Protein AF-A0A3D6D9P2-F1 (afdb_monomer_lite)

Foldseek 3Di:
DVVVVVVVVVVVVVVVVVVVVVVVVVVVVVVVVVVVVVVVVVQVVVVVVVLVVCVVVVDAAWDDGSQWIWGWDDPDPFWIWIWIHHPPDPDIDIDIGGPPPPD

Structure (mmCIF, N/CA/C/O backbone):
data_AF-A0A3D6D9P2-F1
#
_entry.id   AF-A0A3D6D9P2-F1
#
loop_
_atom_site.group_PDB
_atom_site.id
_atom_site.type_symbol
_atom_site.label_atom_id
_atom_site.label_alt_id
_atom_site.label_comp_id
_atom_site.label_asym_id
_atom_site.label_entity_id
_atom_site.label_seq_id
_atom_site.pdbx_PDB_ins_code
_atom_site.Cartn_x
_atom_site.Cartn_y
_atom_site.Cartn_z
_atom_site.occupancy
_atom_site.B_iso_or_equiv
_atom_site.auth_seq_id
_atom_site.auth_comp_id
_atom_site.auth_asym_id
_atom_site.auth_atom_id
_atom_site.pdbx_PDB_model_num
ATOM 1 N N . MET A 1 1 ? 35.858 9.147 -51.286 1.00 55.69 1 MET A N 1
ATOM 2 C CA . MET A 1 1 ? 36.064 9.323 -49.825 1.00 55.69 1 MET A CA 1
ATOM 3 C C . MET A 1 1 ? 34.879 9.972 -49.097 1.00 55.69 1 MET A C 1
ATOM 5 O O . MET A 1 1 ? 34.851 9.859 -47.884 1.00 55.69 1 MET A O 1
ATOM 9 N N . LYS A 1 2 ? 33.895 10.606 -49.765 1.00 58.19 2 LYS A N 1
ATOM 10 C CA . LYS A 1 2 ? 32.720 11.210 -49.093 1.00 58.19 2 LYS A CA 1
ATOM 11 C C . LYS A 1 2 ? 31.702 10.187 -48.555 1.00 58.19 2 LYS A C 1
ATOM 13 O O . LYS A 1 2 ? 31.102 10.434 -47.516 1.00 58.19 2 LYS A O 1
ATOM 18 N N . ASP A 1 3 ? 31.577 9.022 -49.188 1.00 62.81 3 ASP A N 1
ATOM 19 C CA . ASP A 1 3 ? 30.515 8.057 -48.850 1.00 62.81 3 ASP A CA 1
ATOM 20 C C . ASP A 1 3 ? 30.773 7.290 -47.543 1.00 62.81 3 ASP A C 1
ATOM 22 O O . ASP A 1 3 ? 29.847 7.020 -46.784 1.00 62.81 3 ASP A O 1
ATOM 26 N N . GLY A 1 4 ? 32.043 7.020 -47.214 1.00 62.38 4 GLY A N 1
ATOM 27 C CA . GLY A 1 4 ? 32.415 6.322 -45.975 1.00 62.38 4 GLY A CA 1
ATOM 28 C C . GLY A 1 4 ? 32.103 7.113 -44.699 1.00 62.38 4 GLY A C 1
ATOM 29 O O . GLY A 1 4 ? 31.768 6.522 -43.676 1.00 62.38 4 GLY A O 1
ATOM 30 N N . TRP A 1 5 ? 32.142 8.448 -44.763 1.00 68.12 5 TRP A N 1
ATOM 31 C CA . TRP A 1 5 ? 31.794 9.309 -43.628 1.00 68.12 5 TRP A CA 1
ATOM 32 C C . TRP A 1 5 ? 30.285 9.346 -43.382 1.00 68.12 5 TRP A C 1
ATOM 34 O O . TRP A 1 5 ? 29.859 9.277 -42.234 1.00 68.12 5 TRP A O 1
ATOM 44 N N . SER A 1 6 ? 29.471 9.379 -44.443 1.00 72.50 6 SER A N 1
ATOM 45 C CA . SER A 1 6 ? 28.007 9.344 -44.325 1.00 72.50 6 SER A CA 1
ATOM 46 C C . SER A 1 6 ? 27.529 8.070 -43.626 1.00 72.50 6 SER A C 1
ATOM 48 O O . SER A 1 6 ? 26.709 8.141 -42.717 1.00 72.50 6 SER A O 1
ATOM 50 N N . VAL A 1 7 ? 28.083 6.913 -44.001 1.00 78.56 7 VAL A N 1
ATOM 51 C CA . VAL A 1 7 ? 27.724 5.619 -43.398 1.00 78.56 7 VAL A CA 1
ATOM 52 C C . VAL A 1 7 ? 28.129 5.557 -41.921 1.00 78.56 7 VAL A C 1
ATOM 54 O O . VAL A 1 7 ? 27.354 5.080 -41.093 1.00 78.56 7 VAL A O 1
ATOM 57 N N . LEU A 1 8 ? 29.301 6.096 -41.569 1.00 81.94 8 LEU A N 1
ATOM 58 C CA . LEU A 1 8 ? 29.768 6.173 -40.183 1.00 81.94 8 LEU A CA 1
ATOM 59 C C . LEU A 1 8 ? 28.847 7.047 -39.315 1.00 81.94 8 LEU A C 1
ATOM 61 O O . LEU A 1 8 ? 28.470 6.639 -38.217 1.00 81.94 8 LEU A O 1
ATOM 65 N N . PHE A 1 9 ? 28.438 8.220 -39.810 1.00 85.31 9 PHE A N 1
ATOM 66 C CA . PHE A 1 9 ? 27.508 9.097 -39.091 1.00 85.31 9 PHE A CA 1
ATOM 67 C C . PHE A 1 9 ? 26.137 8.453 -38.902 1.00 85.31 9 PHE A C 1
ATOM 69 O O . PHE A 1 9 ? 25.580 8.526 -37.807 1.00 85.31 9 PHE A O 1
ATOM 76 N N . THR A 1 10 ? 25.608 7.783 -39.927 1.00 84.75 10 THR A N 1
ATOM 77 C CA . THR A 1 10 ? 24.348 7.041 -39.806 1.00 84.75 10 THR A CA 1
ATOM 78 C C . THR A 1 10 ? 24.458 5.931 -38.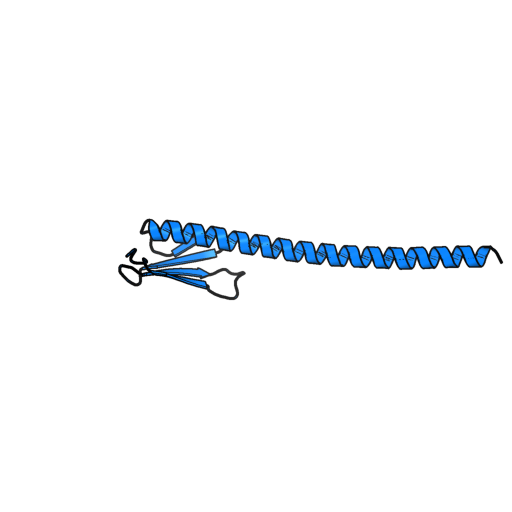761 1.00 84.75 10 THR A C 1
ATOM 80 O O . THR A 1 10 ? 23.564 5.792 -37.930 1.00 84.75 10 THR A O 1
ATOM 83 N N . PHE A 1 11 ? 25.564 5.183 -38.737 1.00 88.44 11 PHE A N 1
ATOM 84 C CA . PHE A 1 11 ? 25.774 4.123 -37.750 1.00 88.44 11 PHE A CA 1
ATOM 85 C C . PHE A 1 11 ? 25.833 4.666 -36.316 1.00 88.44 11 PHE A C 1
ATOM 87 O O . PHE A 1 11 ? 25.162 4.141 -35.428 1.00 88.44 11 PHE A O 1
ATOM 94 N N . ILE A 1 12 ? 26.573 5.757 -36.092 1.00 90.62 12 ILE A N 1
ATOM 95 C CA . ILE A 1 12 ? 26.660 6.411 -34.779 1.00 90.62 12 ILE A CA 1
ATOM 96 C C . ILE A 1 12 ? 25.293 6.958 -34.355 1.00 90.62 12 ILE A C 1
ATOM 98 O O . ILE A 1 12 ? 24.889 6.762 -33.212 1.00 90.62 12 ILE A O 1
ATOM 102 N N . ALA A 1 13 ? 24.549 7.591 -35.263 1.00 89.50 13 ALA A N 1
ATOM 103 C CA . ALA A 1 13 ? 23.219 8.116 -34.961 1.00 89.50 13 ALA A CA 1
ATOM 104 C C . ALA A 1 13 ? 22.239 7.003 -34.553 1.00 89.50 13 ALA A C 1
ATOM 106 O O . ALA A 1 13 ? 21.501 7.163 -33.582 1.00 89.50 13 ALA A O 1
ATOM 107 N N . VAL A 1 14 ? 22.271 5.855 -35.236 1.00 91.00 14 VAL A N 1
ATOM 108 C CA . VAL A 1 14 ? 21.451 4.686 -34.880 1.00 91.00 14 VAL A CA 1
ATOM 109 C C . VAL A 1 14 ? 21.885 4.089 -33.539 1.00 91.00 14 VAL A C 1
ATOM 111 O O . VAL A 1 14 ? 21.030 3.742 -32.727 1.00 91.00 14 VAL A O 1
ATOM 114 N N . ALA A 1 15 ? 23.190 4.006 -33.268 1.00 90.56 15 ALA A N 1
ATOM 115 C CA . ALA A 1 15 ? 23.714 3.501 -31.999 1.00 90.56 15 ALA A CA 1
ATOM 116 C C . ALA A 1 15 ? 23.351 4.408 -30.808 1.00 90.56 15 ALA A C 1
ATOM 118 O O . ALA A 1 15 ? 22.952 3.925 -29.751 1.00 90.56 15 ALA A O 1
ATOM 119 N N . VAL A 1 16 ? 23.436 5.729 -30.976 1.00 93.81 16 VAL A N 1
ATOM 120 C CA . VAL A 1 16 ? 23.033 6.692 -29.940 1.00 93.81 16 VAL A CA 1
ATOM 121 C C . VAL A 1 16 ? 21.513 6.688 -29.767 1.00 93.81 16 VAL A C 1
ATOM 123 O O . VAL A 1 16 ? 21.028 6.670 -28.638 1.00 93.81 16 VAL A O 1
ATOM 126 N N . GLY A 1 17 ? 20.750 6.644 -30.861 1.00 90.00 17 GLY A N 1
ATOM 127 C CA . GLY A 1 17 ? 19.288 6.588 -30.816 1.00 90.00 17 GLY A CA 1
ATOM 128 C C . GLY A 1 17 ? 18.765 5.332 -30.118 1.00 90.00 17 GLY A C 1
ATOM 129 O O . GLY A 1 17 ? 17.863 5.422 -29.284 1.00 90.00 17 GLY A O 1
ATOM 130 N N . SER A 1 18 ? 19.363 4.170 -30.391 1.00 92.38 18 SER A N 1
ATOM 131 C CA . SER A 1 18 ? 18.996 2.921 -29.719 1.00 92.38 18 SER A CA 1
ATOM 132 C C . SER A 1 18 ? 19.369 2.935 -28.235 1.00 92.38 18 SER A C 1
ATOM 134 O O . SER A 1 18 ? 18.569 2.493 -27.411 1.00 92.38 18 SER A O 1
ATOM 136 N N . LEU A 1 19 ? 20.514 3.523 -27.867 1.00 93.94 19 LEU A N 1
ATOM 137 C CA . LEU A 1 19 ? 20.915 3.688 -26.468 1.00 93.94 19 LEU A CA 1
ATOM 138 C C . LEU A 1 19 ? 19.948 4.597 -25.695 1.00 93.94 19 LEU A C 1
ATOM 140 O O . LEU A 1 19 ? 19.510 4.245 -24.600 1.00 93.94 19 LEU A O 1
ATOM 144 N N . VAL A 1 20 ? 19.571 5.741 -26.271 1.00 94.06 20 VAL A N 1
ATOM 145 C CA . VAL A 1 20 ? 18.594 6.660 -25.665 1.00 94.06 20 VAL A CA 1
ATOM 146 C C . VAL A 1 20 ? 17.226 5.988 -25.543 1.00 94.06 20 VAL A C 1
ATOM 148 O O . VAL A 1 20 ? 16.599 6.074 -24.489 1.00 94.06 20 VAL A O 1
ATOM 151 N N . SER A 1 21 ? 16.784 5.265 -26.576 1.00 91.69 21 SER A N 1
ATOM 152 C CA . SER A 1 21 ? 15.523 4.516 -26.538 1.00 91.69 21 SER A CA 1
ATOM 153 C C . SER A 1 21 ? 15.522 3.431 -25.458 1.00 91.69 21 SER A C 1
ATOM 155 O O . SER A 1 21 ? 14.505 3.239 -24.791 1.00 91.69 21 SER A O 1
ATOM 157 N N . LEU A 1 22 ? 16.642 2.728 -25.266 1.00 93.62 22 LEU A N 1
ATOM 158 C CA . LEU A 1 22 ? 16.787 1.721 -24.216 1.00 93.62 22 LEU A CA 1
ATOM 159 C C . LEU A 1 22 ? 16.702 2.361 -22.828 1.00 93.62 22 LEU A C 1
ATOM 161 O O . LEU A 1 22 ? 15.956 1.884 -21.975 1.00 93.62 22 LEU A O 1
ATOM 165 N N . MET A 1 23 ? 17.423 3.464 -22.610 1.00 92.38 23 MET A N 1
ATOM 166 C CA . MET A 1 23 ? 17.371 4.199 -21.345 1.00 92.38 23 MET A CA 1
ATOM 167 C C . MET A 1 23 ? 15.956 4.701 -21.052 1.00 92.38 23 MET A C 1
ATOM 169 O O . MET A 1 23 ? 15.463 4.510 -19.942 1.00 92.38 23 MET A O 1
ATOM 173 N N . ALA A 1 24 ? 15.265 5.264 -22.046 1.00 90.94 24 ALA A N 1
ATOM 174 C CA . ALA A 1 24 ? 13.882 5.711 -21.900 1.00 90.94 24 ALA A CA 1
ATOM 175 C C . ALA A 1 24 ? 12.935 4.566 -21.499 1.00 90.94 24 ALA A C 1
ATOM 177 O O . ALA A 1 24 ? 12.118 4.749 -20.596 1.00 90.94 24 ALA A O 1
ATOM 178 N N . MET A 1 25 ? 13.070 3.375 -22.097 1.00 93.31 25 MET A N 1
ATOM 179 C CA . MET A 1 25 ? 12.285 2.199 -21.693 1.00 93.31 25 MET A CA 1
ATOM 180 C C . MET A 1 25 ? 12.576 1.765 -20.256 1.00 93.31 25 MET A C 1
ATOM 182 O O . MET A 1 25 ? 11.643 1.455 -19.515 1.00 93.31 25 MET A O 1
ATOM 186 N N . ILE A 1 26 ? 13.847 1.757 -19.846 1.00 92.38 26 ILE A N 1
ATOM 187 C CA . ILE A 1 26 ? 14.230 1.398 -18.476 1.00 92.38 26 ILE A CA 1
ATOM 188 C C . ILE A 1 26 ? 13.619 2.392 -17.486 1.00 92.38 26 ILE A C 1
ATOM 190 O O . ILE A 1 26 ? 12.984 1.970 -16.521 1.00 92.38 26 ILE A O 1
ATOM 194 N N . PHE A 1 27 ? 13.747 3.697 -17.739 1.00 91.44 27 PHE A N 1
ATOM 195 C CA . PHE A 1 27 ? 13.151 4.722 -16.882 1.00 91.44 27 PHE A CA 1
ATOM 196 C C . PHE A 1 27 ? 11.633 4.596 -16.813 1.00 91.44 27 PHE A C 1
ATOM 198 O O . PHE A 1 27 ? 11.081 4.600 -15.717 1.00 91.44 27 PHE A O 1
ATOM 205 N N . TRP A 1 28 ? 10.966 4.405 -17.951 1.00 92.25 28 TRP A N 1
ATOM 206 C CA . TRP A 1 28 ? 9.520 4.203 -17.990 1.00 92.25 28 TRP A CA 1
ATOM 207 C C . TRP A 1 28 ? 9.086 3.006 -17.142 1.00 92.25 28 TRP A C 1
ATOM 209 O O . TRP A 1 28 ? 8.162 3.111 -16.335 1.00 92.25 28 TRP A O 1
ATOM 219 N N . HIS A 1 29 ? 9.792 1.882 -17.262 1.00 90.25 29 HIS A N 1
ATOM 220 C CA . HIS A 1 29 ? 9.513 0.699 -16.460 1.00 90.25 29 HIS A CA 1
ATOM 221 C C . HIS A 1 29 ? 9.701 0.965 -14.958 1.00 90.25 29 HIS A C 1
ATOM 223 O O . HIS A 1 29 ? 8.834 0.618 -14.157 1.00 90.25 29 HIS A O 1
ATOM 229 N N . GLN A 1 30 ? 10.782 1.647 -14.570 1.00 87.75 30 GLN A N 1
ATOM 230 C CA . GLN A 1 30 ? 11.026 2.032 -13.174 1.00 87.75 30 GLN A CA 1
ATOM 231 C C . GLN A 1 30 ? 9.944 2.981 -12.638 1.00 87.75 30 GLN A C 1
ATOM 233 O O . GLN A 1 30 ? 9.486 2.822 -11.503 1.00 87.75 30 GLN A O 1
ATOM 238 N N . THR A 1 31 ? 9.482 3.936 -13.448 1.00 89.69 31 THR A N 1
ATOM 239 C CA . THR A 1 31 ? 8.373 4.829 -13.092 1.00 89.69 31 THR A CA 1
ATOM 240 C C . THR A 1 31 ? 7.079 4.051 -12.887 1.00 89.69 31 THR A C 1
ATOM 242 O O . THR A 1 31 ? 6.407 4.276 -11.885 1.00 89.69 31 THR A O 1
ATOM 245 N N . LEU A 1 32 ? 6.749 3.102 -13.768 1.00 90.06 32 LEU A N 1
ATOM 246 C CA . LEU A 1 32 ? 5.561 2.257 -13.614 1.00 90.06 32 LEU A CA 1
ATOM 247 C C . LEU A 1 32 ? 5.612 1.416 -12.333 1.00 90.06 32 LEU A C 1
ATOM 249 O O . LEU A 1 32 ? 4.633 1.382 -11.589 1.00 90.06 32 LEU A O 1
ATOM 253 N N . LEU A 1 33 ? 6.757 0.792 -12.038 1.00 84.00 33 LEU A N 1
ATOM 254 C CA . LEU A 1 33 ? 6.947 0.028 -10.801 1.00 84.00 33 LEU A CA 1
ATOM 255 C C . LEU A 1 33 ? 6.808 0.911 -9.557 1.00 84.00 33 LEU A C 1
ATOM 257 O O . LEU A 1 33 ? 6.183 0.516 -8.573 1.00 84.00 33 LEU A O 1
ATOM 261 N N . THR A 1 34 ? 7.371 2.118 -9.603 1.00 83.56 34 THR A N 1
ATOM 262 C CA . THR A 1 34 ? 7.271 3.084 -8.504 1.00 83.56 34 THR A CA 1
ATOM 263 C C . THR A 1 34 ? 5.827 3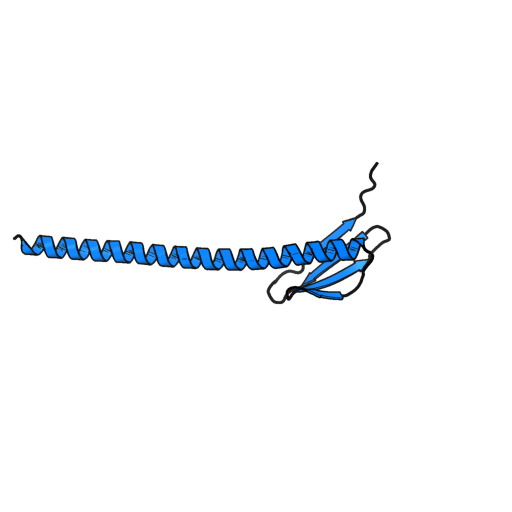.525 -8.306 1.00 83.56 34 THR A C 1
ATOM 265 O O . THR A 1 34 ? 5.332 3.484 -7.185 1.00 83.56 34 THR A O 1
ATOM 268 N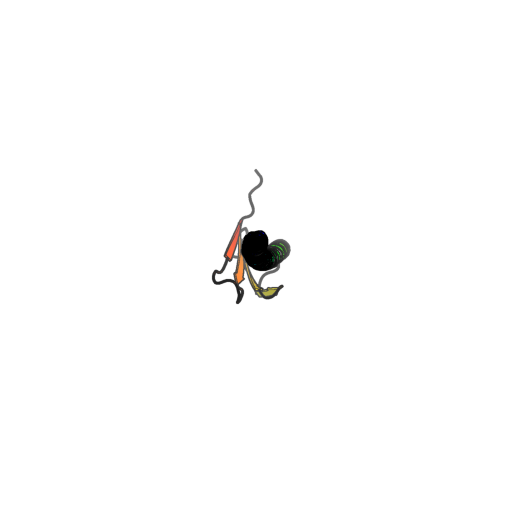 N . LEU A 1 35 ? 5.127 3.863 -9.392 1.00 85.38 35 LEU A N 1
ATOM 269 C CA . LEU A 1 35 ? 3.725 4.261 -9.360 1.00 85.38 35 LEU A CA 1
ATOM 270 C C . LEU A 1 35 ? 2.860 3.155 -8.749 1.00 85.38 35 LEU A C 1
ATOM 272 O O . LEU A 1 35 ? 2.058 3.433 -7.861 1.00 85.38 35 LEU A O 1
ATOM 276 N N . GLN A 1 36 ? 3.049 1.903 -9.175 1.00 83.25 36 GLN A N 1
ATOM 277 C CA . GLN A 1 36 ? 2.326 0.758 -8.622 1.00 83.25 36 GLN A CA 1
ATOM 278 C C . GLN A 1 36 ? 2.541 0.633 -7.108 1.00 83.25 36 GLN A C 1
ATOM 280 O O . GLN A 1 36 ? 1.567 0.512 -6.365 1.00 83.25 36 GLN A O 1
ATOM 285 N N . ARG A 1 37 ? 3.789 0.737 -6.634 1.00 80.62 37 ARG A N 1
ATOM 286 C CA . ARG A 1 37 ? 4.091 0.724 -5.193 1.00 80.62 37 ARG A CA 1
ATOM 287 C C . ARG A 1 37 ? 3.434 1.895 -4.464 1.00 80.62 37 ARG A C 1
ATOM 289 O O . ARG A 1 37 ? 2.880 1.703 -3.388 1.00 80.62 37 ARG A O 1
ATOM 296 N N . THR A 1 38 ? 3.449 3.098 -5.040 1.00 84.19 38 THR A N 1
ATOM 297 C CA . THR A 1 38 ? 2.788 4.276 -4.453 1.00 84.19 38 THR A CA 1
ATOM 298 C C . THR A 1 38 ? 1.276 4.079 -4.330 1.00 84.19 38 THR A C 1
ATOM 300 O O . THR A 1 38 ? 0.703 4.446 -3.306 1.00 84.19 38 THR A O 1
ATOM 303 N N . TRP A 1 39 ? 0.625 3.472 -5.327 1.00 83.19 39 TRP A N 1
ATOM 304 C CA . TRP A 1 39 ? -0.798 3.125 -5.245 1.00 83.19 39 TRP A CA 1
ATOM 305 C C . TRP A 1 39 ? -1.084 2.127 -4.123 1.00 83.19 39 TRP A C 1
ATOM 307 O O . TRP A 1 39 ? -2.049 2.310 -3.382 1.00 83.19 39 TRP A O 1
ATOM 317 N N . GLU A 1 40 ? -0.234 1.115 -3.959 1.00 80.31 40 GLU A N 1
ATOM 318 C CA . GLU A 1 40 ? -0.362 0.136 -2.875 1.00 80.31 40 GLU A CA 1
ATOM 319 C C . GLU A 1 40 ? -0.181 0.794 -1.498 1.00 80.31 40 GLU A C 1
ATOM 321 O O . GLU A 1 40 ? -1.012 0.593 -0.614 1.00 80.31 40 GLU A O 1
ATOM 326 N N . PHE A 1 41 ? 0.815 1.670 -1.331 1.00 81.19 41 PHE A N 1
ATOM 327 C CA . PHE A 1 41 ? 0.983 2.446 -0.095 1.00 81.19 41 PHE A CA 1
ATOM 328 C C . PHE A 1 41 ? -0.202 3.362 0.197 1.00 81.19 41 PHE A C 1
ATOM 330 O O . PHE A 1 41 ? -0.618 3.480 1.348 1.00 81.19 41 PHE A O 1
ATOM 337 N N . ARG A 1 42 ? -0.774 3.995 -0.831 1.00 85.94 42 ARG A N 1
ATOM 338 C CA . ARG A 1 42 ? -1.967 4.829 -0.671 1.00 85.94 42 ARG A CA 1
ATOM 339 C C . ARG A 1 42 ? -3.159 4.005 -0.187 1.00 85.94 42 ARG A C 1
ATOM 341 O O . ARG A 1 42 ? -3.852 4.437 0.730 1.00 85.94 42 ARG A O 1
ATOM 348 N N . ALA A 1 43 ? -3.375 2.823 -0.762 1.00 84.31 43 ALA A N 1
ATOM 349 C CA . ALA A 1 43 ? -4.441 1.922 -0.333 1.00 84.31 43 ALA A CA 1
ATOM 350 C C . ALA A 1 43 ? -4.259 1.496 1.136 1.00 84.31 43 ALA A C 1
ATOM 352 O O . ALA A 1 43 ? -5.207 1.582 1.915 1.00 84.31 43 ALA A O 1
ATOM 353 N N . ILE A 1 44 ? -3.034 1.149 1.546 1.00 84.19 44 ILE A N 1
ATOM 354 C CA . ILE A 1 44 ? -2.717 0.833 2.949 1.00 84.19 44 ILE A CA 1
ATOM 355 C C . ILE A 1 44 ? -2.992 2.037 3.857 1.00 84.19 44 ILE A C 1
ATOM 357 O O . ILE A 1 44 ? -3.675 1.889 4.865 1.00 84.19 44 ILE A O 1
ATOM 361 N N . GLY A 1 45 ? -2.508 3.227 3.488 1.00 84.81 45 GLY A N 1
ATOM 362 C CA . GLY A 1 45 ? -2.686 4.449 4.276 1.00 84.81 45 GLY A CA 1
ATOM 363 C C . GLY A 1 45 ? -4.158 4.788 4.513 1.00 84.81 45 GLY A C 1
ATOM 364 O O . GLY A 1 45 ? -4.561 4.975 5.655 1.00 84.81 45 GLY A O 1
ATOM 365 N N . THR A 1 46 ? -4.976 4.771 3.456 1.00 87.88 46 THR A N 1
ATOM 366 C CA . THR A 1 46 ? -6.427 5.027 3.573 1.00 87.88 46 THR A CA 1
ATOM 367 C C . THR A 1 46 ? -7.154 3.978 4.419 1.00 87.88 46 THR A C 1
ATOM 369 O O . THR A 1 46 ? -8.059 4.319 5.176 1.00 87.88 46 THR A O 1
ATOM 372 N N . THR A 1 47 ? -6.735 2.712 4.335 1.00 89.56 47 THR A N 1
ATOM 373 C CA . THR A 1 47 ? -7.305 1.617 5.137 1.00 89.56 47 THR A CA 1
ATOM 374 C C . THR A 1 47 ? -6.939 1.763 6.612 1.00 89.56 47 THR A C 1
ATOM 376 O O . THR A 1 47 ? -7.778 1.575 7.487 1.00 89.56 47 THR A O 1
ATOM 379 N N . LEU A 1 48 ? -5.695 2.150 6.905 1.00 87.19 48 LEU A N 1
ATOM 380 C CA . LEU A 1 48 ? -5.256 2.413 8.271 1.00 87.19 48 LEU A CA 1
ATOM 381 C C . LEU A 1 48 ? -5.997 3.610 8.876 1.00 87.19 48 LEU A C 1
ATOM 383 O O . LEU A 1 48 ? -6.479 3.517 9.999 1.00 87.19 48 LEU A O 1
ATOM 387 N N . GLU A 1 49 ? -6.135 4.704 8.130 1.00 88.62 49 GLU A N 1
ATOM 388 C CA . GLU A 1 49 ? -6.876 5.894 8.562 1.00 88.62 49 GLU A CA 1
ATOM 389 C C . GLU A 1 49 ? -8.344 5.561 8.881 1.00 88.62 49 GLU A C 1
ATOM 391 O O . GLU A 1 49 ? -8.840 5.880 9.963 1.00 88.62 49 GLU A O 1
ATOM 396 N N . SER A 1 50 ? -9.016 4.823 7.993 1.00 89.06 50 SER A N 1
ATOM 397 C CA . SER A 1 50 ? -10.373 4.304 8.217 1.00 89.06 50 SER A CA 1
ATOM 398 C C . SER A 1 50 ? -10.456 3.417 9.464 1.00 89.06 50 SER A C 1
ATOM 400 O O . SER A 1 50 ? -11.358 3.585 10.291 1.00 89.06 50 SER A O 1
ATOM 402 N N . ALA A 1 51 ? -9.493 2.512 9.658 1.00 87.62 51 ALA A N 1
ATOM 403 C CA . ALA A 1 51 ? -9.450 1.637 10.823 1.00 87.62 51 ALA A CA 1
ATOM 404 C C . ALA A 1 51 ? -9.278 2.410 12.136 1.00 87.62 51 ALA A C 1
ATOM 406 O O . ALA A 1 51 ? -9.949 2.092 13.119 1.00 87.62 51 ALA A O 1
ATOM 407 N N . ILE A 1 52 ? -8.447 3.455 12.145 1.00 86.38 52 ILE A N 1
ATOM 408 C CA . ILE A 1 52 ? -8.273 4.347 13.298 1.00 86.38 52 ILE A CA 1
ATOM 409 C C . ILE A 1 52 ? -9.590 5.064 13.613 1.00 86.38 52 ILE A C 1
ATOM 411 O O . ILE A 1 52 ? -10.041 5.035 14.758 1.00 86.38 52 ILE A O 1
ATOM 415 N N . HIS A 1 53 ? -10.262 5.635 12.610 1.00 88.69 53 HIS A N 1
ATOM 416 C CA . HIS A 1 53 ? -11.552 6.300 12.811 1.00 88.69 53 HIS A CA 1
ATOM 417 C C . HIS A 1 53 ? -12.631 5.354 13.352 1.00 88.69 53 HIS A C 1
ATOM 419 O O . HIS A 1 53 ? -13.380 5.720 14.259 1.00 88.69 53 HIS A O 1
ATOM 425 N N . ARG A 1 54 ? -12.698 4.124 12.836 1.00 88.31 54 ARG A N 1
ATOM 426 C CA . ARG A 1 54 ? -13.628 3.093 13.324 1.00 88.31 54 ARG A CA 1
ATOM 427 C C . ARG A 1 54 ? -13.304 2.676 14.759 1.00 88.31 54 ARG A C 1
ATOM 429 O O . ARG A 1 54 ? -14.217 2.574 15.575 1.00 88.31 54 ARG A O 1
ATOM 436 N N . SER A 1 55 ? -12.021 2.506 15.076 1.00 86.44 55 SER A N 1
ATOM 437 C CA . SER A 1 55 ? -11.538 2.227 16.432 1.00 86.44 55 SER A CA 1
ATOM 438 C C . SER A 1 55 ? -11.940 3.333 17.412 1.00 86.44 55 SER A C 1
ATOM 440 O O . SER A 1 55 ? -12.504 3.046 18.466 1.00 86.44 55 SER A O 1
ATOM 442 N N . MET A 1 56 ? -11.723 4.602 17.052 1.00 83.44 56 MET A N 1
ATOM 443 C CA . MET A 1 56 ? -12.136 5.763 17.855 1.00 83.44 56 MET A CA 1
ATOM 444 C C . MET A 1 56 ? -13.655 5.838 18.054 1.00 83.44 56 MET A C 1
ATOM 446 O O . MET A 1 56 ? -14.122 6.251 19.111 1.00 83.44 56 MET A O 1
ATOM 450 N N . ALA A 1 57 ? -14.438 5.406 17.062 1.00 85.81 57 ALA A N 1
ATOM 451 C CA . ALA A 1 57 ? -15.892 5.287 17.175 1.00 85.81 57 ALA A CA 1
ATOM 452 C C . ALA A 1 57 ? -16.348 4.075 18.020 1.00 85.81 57 ALA A C 1
ATOM 454 O O . ALA A 1 57 ? -17.548 3.846 18.166 1.00 85.81 57 ALA A O 1
ATOM 455 N N . GLY A 1 58 ? -15.414 3.291 18.570 1.00 82.94 58 GLY A N 1
ATOM 456 C CA . GLY A 1 58 ? -15.691 2.128 19.413 1.00 82.94 58 GLY A CA 1
ATOM 457 C C . GLY A 1 58 ? -16.030 0.848 18.645 1.00 82.94 58 GLY A C 1
ATOM 458 O O . GLY A 1 58 ? -16.512 -0.109 19.251 1.00 82.94 58 GLY A O 1
ATOM 459 N N . VAL A 1 59 ? -15.797 0.806 17.330 1.00 84.06 59 VAL A N 1
ATOM 460 C CA . VAL A 1 59 ? -16.046 -0.383 16.504 1.00 84.06 59 VAL A CA 1
ATOM 461 C C . VAL A 1 59 ? -14.903 -1.382 16.680 1.00 84.06 59 VAL A C 1
ATOM 463 O O . VAL A 1 59 ? -13.739 -1.048 16.472 1.00 84.06 59 VAL A O 1
ATOM 466 N N . THR A 1 60 ? -15.244 -2.625 17.018 1.00 87.62 60 THR A N 1
ATOM 467 C CA . THR A 1 60 ? -14.304 -3.747 17.147 1.00 87.62 60 THR A CA 1
ATOM 468 C C . THR A 1 60 ? -14.701 -4.902 16.230 1.00 87.62 60 THR A C 1
ATOM 470 O O . THR A 1 60 ? -15.848 -5.001 15.788 1.00 87.62 60 THR A O 1
ATOM 473 N N . GLY A 1 61 ? -13.744 -5.782 15.936 1.00 88.75 61 GLY A N 1
ATOM 474 C CA . GLY A 1 61 ? -13.931 -6.948 15.076 1.00 88.75 61 GLY A CA 1
ATOM 475 C C . GLY A 1 61 ? -13.161 -6.857 13.762 1.00 88.75 61 GLY A C 1
ATOM 476 O O . GLY A 1 61 ? -12.345 -5.956 13.553 1.00 88.75 61 GLY A O 1
ATOM 477 N N . SER A 1 62 ? -13.410 -7.824 12.880 1.00 91.44 62 SER A N 1
ATOM 478 C CA . SER A 1 62 ? -12.677 -7.969 11.623 1.00 91.44 62 SER A CA 1
ATOM 479 C C . SER A 1 62 ? -13.536 -7.644 10.403 1.00 91.44 62 SER A C 1
ATOM 481 O O . SER A 1 62 ? -14.718 -7.986 10.35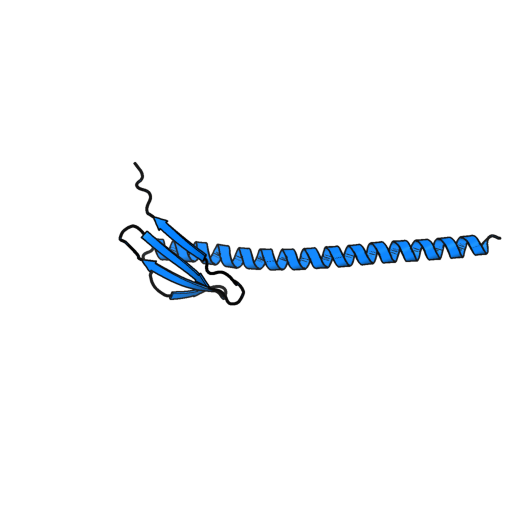7 1.00 91.44 62 SER A O 1
ATOM 483 N N . TYR A 1 63 ? -12.942 -7.000 9.403 1.00 90.62 63 TYR A N 1
ATOM 484 C CA . TYR A 1 63 ? -13.593 -6.651 8.141 1.00 90.62 63 TYR A CA 1
ATOM 485 C C . TYR A 1 63 ? -12.579 -6.592 6.996 1.00 90.62 63 TYR A C 1
ATOM 487 O O . TYR A 1 63 ? -11.371 -6.595 7.216 1.00 90.62 63 TYR A O 1
ATOM 495 N N . GLU A 1 64 ? -13.074 -6.542 5.762 1.00 89.19 64 GLU A N 1
ATOM 496 C CA . GLU A 1 64 ? -12.243 -6.369 4.571 1.00 89.19 64 GLU A CA 1
ATOM 497 C C . GLU A 1 64 ? -12.444 -4.968 3.985 1.00 89.19 64 GLU A C 1
ATOM 499 O O . GLU A 1 64 ? -13.576 -4.510 3.820 1.00 89.19 64 GLU A O 1
ATOM 504 N N . GLU A 1 65 ? -11.350 -4.276 3.675 1.00 86.56 65 GLU A N 1
ATOM 505 C CA . GLU A 1 65 ? -11.366 -2.944 3.071 1.00 86.56 65 GLU A CA 1
ATOM 506 C C . GLU A 1 65 ? -10.167 -2.777 2.129 1.00 86.56 65 GLU A C 1
ATOM 508 O O . GLU A 1 65 ? -9.041 -3.139 2.461 1.00 86.56 65 GLU A O 1
ATOM 513 N N . ASN A 1 66 ? -10.408 -2.271 0.915 1.00 84.06 66 ASN A N 1
ATOM 514 C CA . ASN A 1 66 ? -9.385 -2.069 -0.124 1.00 84.06 66 ASN A CA 1
ATOM 515 C C . ASN A 1 66 ? -8.517 -3.311 -0.446 1.00 84.06 66 ASN A C 1
ATOM 517 O O . ASN A 1 66 ? -7.374 -3.173 -0.885 1.00 84.06 66 ASN A O 1
ATOM 521 N N . GLY A 1 67 ? -9.054 -4.523 -0.254 1.00 81.12 67 GLY A N 1
ATOM 522 C CA . GLY A 1 67 ? -8.333 -5.789 -0.454 1.00 81.12 67 GLY A CA 1
ATOM 523 C C . GLY A 1 67 ? -7.403 -6.177 0.704 1.00 81.12 67 GLY A C 1
ATOM 524 O O . GLY A 1 67 ? -6.560 -7.064 0.548 1.00 81.12 67 GLY A O 1
ATOM 525 N N . PHE A 1 68 ? -7.543 -5.514 1.852 1.00 84.69 68 PHE A N 1
ATOM 526 C CA . PHE A 1 68 ? -6.877 -5.848 3.103 1.00 84.69 68 PHE A CA 1
ATOM 527 C C . PHE A 1 68 ? -7.896 -6.350 4.121 1.00 84.69 68 PHE A C 1
ATOM 529 O O . PHE A 1 68 ? -8.973 -5.784 4.287 1.00 84.69 68 PHE A O 1
ATOM 536 N N . PHE A 1 69 ? -7.523 -7.400 4.837 1.00 88.00 69 PHE A N 1
ATOM 537 C CA . PHE A 1 69 ? -8.205 -7.850 6.032 1.00 88.00 69 PHE A CA 1
ATOM 538 C C . PHE A 1 69 ? -7.730 -7.014 7.217 1.00 88.00 69 PHE A C 1
ATOM 540 O O . PHE A 1 69 ? -6.541 -6.999 7.545 1.00 88.00 69 PHE A O 1
ATOM 547 N N . VAL A 1 70 ? -8.658 -6.321 7.857 1.00 89.31 70 VAL A N 1
ATOM 548 C CA . VAL A 1 70 ? -8.406 -5.476 9.018 1.00 89.31 70 VAL A CA 1
ATOM 549 C C . VAL A 1 70 ? -9.047 -6.121 10.234 1.00 89.31 70 VAL A C 1
ATOM 551 O O . VAL A 1 70 ? -10.202 -6.536 10.181 1.00 89.31 70 VAL A O 1
ATOM 554 N N . ASN A 1 71 ? -8.316 -6.186 11.340 1.00 90.00 71 ASN A N 1
ATOM 555 C CA . ASN A 1 71 ? -8.825 -6.634 12.626 1.00 90.00 71 ASN A CA 1
ATOM 556 C C . ASN A 1 71 ? -8.576 -5.559 13.684 1.00 90.00 71 ASN A C 1
ATOM 558 O O . ASN A 1 71 ? -7.436 -5.153 13.894 1.00 90.00 71 ASN A O 1
ATOM 562 N N . ILE A 1 72 ? -9.642 -5.101 14.339 1.00 89.62 72 ILE A N 1
ATOM 563 C CA . ILE A 1 72 ? -9.573 -4.121 15.425 1.00 89.62 72 ILE A CA 1
ATOM 564 C C . ILE A 1 72 ? -9.909 -4.833 16.730 1.00 89.62 72 ILE A C 1
ATOM 566 O O . ILE A 1 72 ? -11.047 -5.264 16.943 1.00 89.62 72 ILE A O 1
ATOM 570 N N . GLU A 1 73 ? -8.924 -4.938 17.613 1.00 87.62 73 GLU A N 1
ATOM 571 C CA . GLU A 1 73 ? -9.039 -5.612 18.899 1.00 87.62 73 GLU A CA 1
ATOM 572 C C . GLU A 1 73 ? -8.797 -4.630 20.043 1.00 87.62 73 GLU A C 1
ATOM 574 O O . GLU A 1 73 ? -7.758 -3.976 20.131 1.00 87.62 73 GLU A O 1
ATOM 579 N N . LYS A 1 74 ? -9.765 -4.533 20.956 1.00 82.06 74 LYS A N 1
ATOM 580 C CA . LYS A 1 74 ? -9.615 -3.740 22.174 1.00 82.06 74 LYS A CA 1
ATOM 581 C C . LYS A 1 74 ? -8.885 -4.577 23.223 1.00 82.06 74 LYS A C 1
ATOM 583 O O . LYS A 1 74 ? -9.458 -5.524 23.754 1.00 82.06 74 LYS A O 1
ATOM 588 N N . VAL A 1 75 ? -7.640 -4.218 23.524 1.00 81.50 75 VAL A N 1
ATOM 589 C CA . VAL A 1 75 ? -6.787 -4.954 24.476 1.00 81.50 75 VAL A CA 1
ATOM 5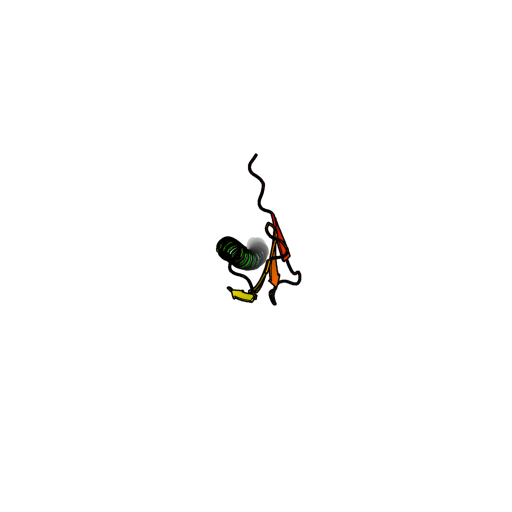90 C C . VAL A 1 75 ? -6.970 -4.454 25.903 1.00 81.50 75 VAL A C 1
ATOM 592 O O . VAL A 1 75 ? -6.907 -5.233 26.851 1.00 81.50 75 VAL A O 1
ATOM 595 N N . SER A 1 76 ? -7.224 -3.160 26.075 1.00 76.06 76 SER A N 1
ATOM 596 C CA . SER A 1 76 ? -7.488 -2.561 27.383 1.00 76.06 76 SER A CA 1
ATOM 597 C C . SER A 1 76 ? -8.509 -1.426 27.256 1.00 76.06 76 SER A C 1
ATOM 599 O O . SER A 1 76 ? -9.012 -1.141 26.167 1.00 76.06 76 SER A O 1
ATOM 601 N N . SER A 1 77 ? -8.853 -0.769 28.365 1.00 71.62 77 SER A N 1
ATOM 602 C CA . SER A 1 77 ? -9.721 0.414 28.338 1.00 71.62 77 SER A CA 1
ATOM 603 C C . SER A 1 77 ? -9.152 1.545 27.480 1.00 71.62 77 SER A C 1
ATOM 605 O O . SER A 1 77 ? -9.946 2.239 26.852 1.00 71.62 77 SER A O 1
ATOM 607 N N . SER A 1 78 ? -7.823 1.676 27.423 1.00 74.06 78 SER A N 1
ATOM 608 C CA . SER A 1 78 ? -7.093 2.745 26.734 1.00 74.06 78 SER A CA 1
ATOM 609 C C . SER A 1 78 ? -6.258 2.262 25.547 1.00 74.06 78 SER A C 1
ATOM 611 O O . SER A 1 78 ? -5.636 3.086 24.890 1.00 74.06 78 SER A O 1
ATOM 613 N N . THR A 1 79 ? -6.217 0.953 25.265 1.00 77.19 79 THR A N 1
ATOM 614 C CA . THR A 1 79 ? -5.387 0.377 24.198 1.00 77.19 79 THR A CA 1
ATOM 615 C C . THR A 1 79 ? -6.218 -0.362 23.161 1.00 77.19 79 THR A C 1
ATOM 617 O O . THR A 1 79 ? -6.914 -1.333 23.484 1.00 77.19 79 THR A O 1
ATOM 620 N N . VAL A 1 80 ? -6.069 0.042 21.900 1.00 82.06 80 VAL A N 1
ATOM 621 C CA . VAL A 1 80 ? -6.627 -0.671 20.745 1.00 82.06 80 VAL A CA 1
ATOM 622 C C . VAL A 1 80 ? -5.505 -1.124 19.822 1.00 82.06 80 VAL A C 1
ATOM 624 O O . VAL A 1 80 ? -4.618 -0.345 19.472 1.00 82.06 80 VAL A O 1
ATOM 627 N N . LEU A 1 81 ? -5.559 -2.395 19.433 1.00 84.25 81 LEU A N 1
ATOM 628 C CA . LEU A 1 81 ? -4.718 -2.975 18.401 1.00 84.25 81 LEU A CA 1
ATOM 629 C C . LEU A 1 81 ? -5.463 -2.965 17.072 1.00 84.25 81 LEU A C 1
ATOM 631 O O . LEU A 1 81 ? -6.574 -3.481 16.964 1.00 84.25 81 LEU A O 1
ATOM 635 N N . ILE A 1 82 ? -4.819 -2.412 16.052 1.00 85.06 82 ILE A N 1
ATOM 636 C CA . ILE A 1 82 ? -5.283 -2.480 14.670 1.00 85.06 82 ILE A CA 1
ATOM 637 C C . ILE A 1 82 ? -4.288 -3.336 13.902 1.00 85.06 82 ILE A C 1
ATOM 639 O O . ILE A 1 82 ? -3.128 -2.954 13.742 1.00 85.06 82 ILE A O 1
ATOM 643 N N . GLU A 1 83 ? -4.743 -4.489 13.433 1.00 85.44 83 GLU A N 1
ATOM 644 C CA . GLU A 1 83 ? -3.973 -5.391 12.590 1.00 85.44 83 GLU A CA 1
ATOM 645 C C . GLU A 1 83 ? -4.455 -5.301 11.140 1.00 85.44 83 GLU A C 1
ATOM 647 O O . GLU A 1 83 ? -5.647 -5.438 10.870 1.00 85.44 83 GLU A O 1
ATOM 652 N N . ILE A 1 84 ? -3.530 -5.104 10.198 1.00 85.62 84 ILE A N 1
ATOM 653 C CA . ILE A 1 84 ? -3.821 -5.105 8.757 1.00 85.62 84 ILE A CA 1
ATOM 654 C C . ILE A 1 84 ? -3.024 -6.223 8.084 1.00 85.62 84 ILE A C 1
ATOM 656 O O . ILE A 1 84 ? -1.790 -6.240 8.124 1.00 85.62 84 ILE A O 1
ATOM 660 N N . LYS A 1 85 ? -3.739 -7.142 7.432 1.00 80.62 85 LYS A N 1
ATOM 661 C CA . LYS A 1 85 ? -3.206 -8.272 6.662 1.00 80.62 85 LYS A CA 1
ATOM 662 C C . LYS A 1 85 ? -3.686 -8.181 5.219 1.00 80.62 85 LYS A C 1
ATOM 664 O O . LYS A 1 85 ? -4.869 -8.014 4.968 1.00 80.62 85 LYS A O 1
ATOM 669 N N . GLY A 1 86 ? -2.796 -8.334 4.246 1.00 72.12 86 GLY A N 1
ATOM 670 C CA . GLY A 1 86 ? -3.172 -8.362 2.830 1.00 72.12 86 GLY A CA 1
ATOM 671 C C . GLY A 1 86 ? -2.387 -9.419 2.076 1.00 72.12 86 GLY A C 1
ATOM 672 O O . GLY A 1 86 ? -1.238 -9.680 2.407 1.00 72.12 86 GLY A O 1
ATOM 673 N N . SER A 1 87 ? -2.973 -9.988 1.022 1.00 55.19 87 SER A N 1
ATOM 674 C CA . SER A 1 87 ? -2.301 -10.974 0.156 1.00 55.19 87 SER A CA 1
ATOM 675 C C . SER A 1 87 ? -1.041 -10.428 -0.530 1.00 55.19 87 SER A C 1
ATOM 677 O O . SER A 1 87 ? -0.162 -11.193 -0.914 1.00 55.19 87 SER A O 1
ATOM 679 N N . LYS A 1 88 ? -0.945 -9.100 -0.665 1.00 56.91 88 LYS A N 1
ATOM 680 C CA . LYS A 1 88 ? 0.213 -8.379 -1.214 1.00 56.91 88 LYS A CA 1
ATOM 681 C C . LYS A 1 88 ? 1.208 -7.889 -0.159 1.00 56.91 88 LYS A C 1
ATOM 683 O O . LYS A 1 88 ? 2.286 -7.420 -0.512 1.00 56.91 88 LYS A O 1
ATOM 688 N N . LEU A 1 89 ? 0.849 -7.963 1.119 1.00 56.94 89 LEU A N 1
ATOM 689 C CA . LEU A 1 89 ? 1.722 -7.602 2.225 1.00 56.94 89 LEU A CA 1
ATOM 690 C C . LEU A 1 89 ? 2.331 -8.884 2.790 1.00 56.94 89 LEU A C 1
ATOM 692 O O . LEU A 1 89 ? 1.660 -9.641 3.479 1.00 56.94 89 LEU A O 1
ATOM 696 N N . GLU A 1 90 ? 3.626 -9.110 2.560 1.00 58.97 90 GLU A N 1
ATOM 697 C CA . GLU A 1 90 ? 4.356 -10.197 3.240 1.00 58.97 90 GLU A CA 1
ATOM 698 C C . GLU A 1 90 ? 4.417 -10.007 4.767 1.00 58.97 90 GLU A C 1
ATOM 700 O O . GLU A 1 90 ? 4.780 -10.927 5.498 1.00 58.97 90 GLU A O 1
ATOM 705 N N . LYS A 1 91 ? 4.087 -8.808 5.267 1.00 58.12 91 LYS A N 1
ATOM 706 C CA . LYS A 1 91 ? 4.192 -8.434 6.678 1.00 58.12 91 LYS A CA 1
ATOM 707 C C . LYS A 1 91 ? 2.859 -7.920 7.213 1.00 58.12 91 LYS A C 1
ATOM 709 O O . LYS A 1 91 ? 2.242 -7.049 6.608 1.00 58.12 91 LYS A O 1
ATOM 714 N N . SER A 1 92 ? 2.455 -8.450 8.36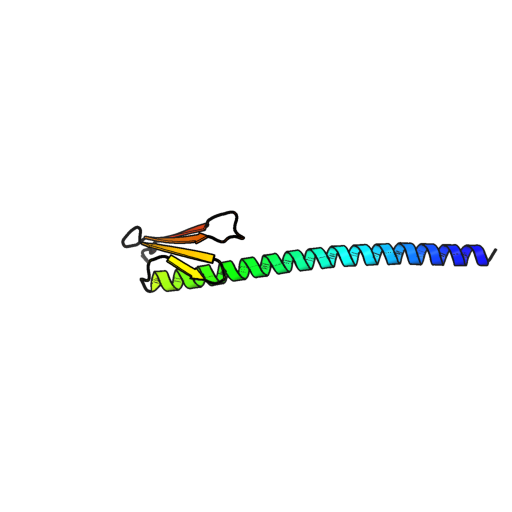6 1.00 59.97 92 SER A N 1
ATOM 715 C CA . SER A 1 92 ? 1.366 -7.899 9.177 1.00 59.97 92 SER A CA 1
ATOM 716 C C . SER A 1 92 ? 1.859 -6.644 9.896 1.00 59.97 92 SER A C 1
ATOM 718 O O . SER A 1 92 ? 2.982 -6.632 10.410 1.00 59.97 92 SER A O 1
ATOM 720 N N . TYR A 1 93 ? 1.032 -5.604 9.935 1.00 66.00 93 TYR A N 1
ATOM 721 C CA . TYR A 1 93 ? 1.306 -4.389 10.699 1.00 66.00 93 TYR A CA 1
ATOM 722 C C . TYR A 1 93 ? 0.315 -4.298 11.848 1.00 66.00 93 TYR A C 1
ATOM 724 O O . TYR A 1 93 ? -0.891 -4.393 11.628 1.00 66.00 93 TYR A O 1
ATOM 732 N N . VAL A 1 94 ? 0.843 -4.112 13.057 1.00 71.62 94 VAL A N 1
ATOM 733 C CA . VAL A 1 94 ? 0.063 -3.939 14.281 1.00 71.62 94 VAL A CA 1
ATOM 734 C C . VAL A 1 94 ? 0.328 -2.538 14.808 1.00 71.62 94 VAL A C 1
ATOM 736 O O . VAL A 1 94 ? 1.465 -2.207 15.149 1.00 71.62 94 VAL A O 1
ATOM 739 N N . LEU A 1 95 ? -0.714 -1.714 14.858 1.00 73.50 95 LEU A N 1
ATOM 740 C CA . LEU A 1 95 ? -0.669 -0.402 15.489 1.00 73.50 95 LEU A CA 1
ATOM 741 C C . LEU A 1 95 ? -1.324 -0.497 16.866 1.00 73.50 95 LEU A C 1
ATOM 743 O O . LEU A 1 95 ? -2.487 -0.879 16.961 1.00 73.50 95 LEU A O 1
ATOM 747 N N . SER A 1 96 ? -0.577 -0.144 17.912 1.00 71.50 96 SER A N 1
ATOM 748 C CA . SER A 1 96 ? -1.103 0.015 19.267 1.00 71.50 96 SER A CA 1
ATOM 749 C C . SER A 1 96 ? -1.366 1.491 19.514 1.00 71.50 96 SER A C 1
ATOM 751 O O . SER A 1 96 ? -0.424 2.278 19.593 1.00 71.50 96 SER A O 1
ATOM 753 N N . LEU A 1 97 ? -2.637 1.861 19.618 1.00 72.56 97 LEU A N 1
ATOM 754 C CA . LEU A 1 97 ? -3.049 3.201 20.021 1.00 72.56 97 LEU A CA 1
ATOM 755 C C . LEU A 1 97 ? -3.281 3.190 21.525 1.00 72.56 97 LEU A C 1
ATOM 757 O O . LEU A 1 97 ? -4.083 2.386 21.993 1.00 72.56 97 LEU A O 1
ATOM 761 N N . THR A 1 98 ? -2.587 4.059 22.253 1.00 69.62 98 THR A N 1
ATOM 762 C CA . THR A 1 98 ? -2.853 4.326 23.668 1.00 69.62 98 THR A CA 1
ATOM 763 C C . THR A 1 98 ? -3.396 5.741 23.768 1.00 69.62 98 THR A C 1
ATOM 765 O O . THR A 1 98 ? -2.777 6.641 23.197 1.00 69.62 98 THR A O 1
ATOM 768 N N . ASP A 1 99 ? -4.519 5.945 24.461 1.00 65.25 99 ASP A N 1
ATOM 769 C CA . ASP A 1 99 ? -4.954 7.302 24.809 1.00 65.25 99 ASP A CA 1
ATOM 770 C C . ASP A 1 99 ? -3.818 7.980 25.579 1.00 65.25 99 ASP A C 1
ATOM 772 O O . ASP A 1 99 ? -3.410 7.521 26.648 1.00 65.25 99 ASP A O 1
ATOM 776 N N . GLY A 1 100 ? -3.250 9.028 24.982 1.00 54.62 100 GLY A N 1
ATOM 777 C CA . GLY A 1 100 ? -2.357 9.919 25.697 1.00 54.62 100 GLY A CA 1
ATOM 778 C C . GLY A 1 100 ? -3.199 10.655 26.722 1.00 54.62 100 GLY A C 1
ATOM 779 O O . GLY A 1 100 ? -4.142 11.347 26.347 1.00 54.62 100 GLY A O 1
ATOM 780 N N . GLU A 1 101 ? -2.886 10.483 28.000 1.00 49.41 101 GLU A N 1
ATOM 781 C CA . GLU A 1 101 ? -3.323 11.438 29.009 1.00 49.41 101 GLU A CA 1
ATOM 782 C C . GLU A 1 101 ? -2.744 12.801 28.593 1.00 49.41 101 GLU A C 1
ATOM 784 O O . GLU A 1 101 ? -1.532 13.016 28.641 1.00 49.41 101 GLU A O 1
ATOM 789 N N . GLU A 1 102 ? -3.603 13.677 28.060 1.00 43.16 102 GLU A N 1
ATOM 790 C CA . GLU A 1 102 ? -3.365 15.119 28.069 1.00 43.16 102 GLU A CA 1
ATOM 791 C C . GLU A 1 102 ? -3.309 15.537 29.541 1.00 43.16 102 GLU A C 1
ATOM 793 O O . GLU A 1 102 ? -4.349 15.690 30.183 1.00 43.16 102 GLU A O 1
ATOM 798 N N . ASP A 1 103 ? -2.089 15.668 30.060 1.00 40.41 103 ASP A N 1
ATOM 799 C CA . ASP A 1 103 ? -1.767 16.498 31.225 1.00 40.41 103 ASP A CA 1
ATOM 800 C C . ASP A 1 103 ? -1.288 17.881 30.746 1.00 40.41 103 ASP A C 1
ATOM 802 O O . ASP A 1 103 ? -0.359 17.936 29.899 1.00 40.41 103 ASP A O 1
#

pLDDT: mean 80.69, std 12.16, range [40.41, 94.06]

Secondary structure (DSSP, 8-state):
-HHHHHHHHHHHHHHHHHHHHHHHHHHHHHHHHHHHHHHHHHHHHHHHHHHHHHHHTT--EEEEETTEEEEEEE-SSSEEEEEEEETT-SS-EEEEEE-----

Sequence (103 aa):
MKDGWSVLFTFIAVAVGSLVSLMAMIFWHQTLLTLQRTWEFRAIGTTLESAIHRSMAGVTGSYEENGFFVNIEKVSSSTVLIEIKGSKLEKSYVLSLTDGEED

Radius of gyration: 26.52 Å; chains: 1; bounding box: 52×28×81 Å